Protein AF-A0A1I8IB36-F1 (afdb_monomer_lite)

Foldseek 3Di:
DDPPDDDDDDPVDPADPVRPDPPCLVVQLVVCCVPVVPDNSHDPDDDDDDFFADPVRDKAWDADPVHQQDIDIHRDDDCVVQVVCSNVVHDGPDDCPRRHPVVDDPPPPPDDD

Sequence (113 aa):
ICMHDGPDLDPDIRETREQREPYYLPELTDFVRRWFPHLVPEPAVTEKCIYTLTPDRGLIVDRHPKHRNILFVCGCSVIGQLLSEMATGQPPSEDLAFMSAGRFKHGVTSAKL

Organism: NCBI:txid282301

Radius of gyration: 19.33 Å; chains: 1; bounding box: 35×39×53 Å

Secondary structure (DSSP, 8-state):
----------TT-S--SGGGS-TTHHHHHHHHHHH-TTS-SS-S----------TTS--EEEEETTEEEEEEEES-SS-HHHHHHHHHTPPPSS--GGG-GGGS---------

Structure (mmCIF, N/CA/C/O backbone):
data_AF-A0A1I8IB36-F1
#
_entry.id   AF-A0A1I8IB36-F1
#
loop_
_atom_site.group_PDB
_atom_site.id
_atom_site.type_symbol
_atom_site.label_atom_id
_atom_site.label_alt_id
_atom_site.label_comp_id
_atom_site.label_asym_id
_atom_site.label_entity_id
_atom_site.label_seq_id
_atom_site.pdbx_PDB_ins_code
_atom_site.Cartn_x
_atom_site.Cartn_y
_atom_site.Cartn_z
_atom_site.occupancy
_atom_site.B_iso_or_equiv
_atom_site.auth_seq_id
_atom_site.auth_comp_id
_atom_site.auth_asym_id
_atom_site.auth_atom_id
_atom_site.pdbx_PDB_model_num
ATOM 1 N N . ILE A 1 1 ? -0.253 -0.289 -20.650 1.00 58.19 1 ILE A N 1
ATOM 2 C CA . ILE A 1 1 ? 0.122 -1.584 -20.049 1.00 58.19 1 ILE A CA 1
ATOM 3 C C . ILE A 1 1 ? 0.881 -1.286 -18.772 1.00 58.19 1 ILE A C 1
ATOM 5 O O . ILE A 1 1 ? 1.947 -0.697 -18.850 1.00 58.19 1 ILE A O 1
ATOM 9 N N . CYS A 1 2 ? 0.282 -1.630 -17.638 1.00 59.25 2 CYS A N 1
ATOM 10 C CA . CYS A 1 2 ? 0.938 -1.799 -16.348 1.00 59.25 2 CYS A CA 1
ATOM 11 C C . CYS A 1 2 ? 0.284 -3.049 -15.763 1.00 59.25 2 CYS A C 1
ATOM 13 O O . CYS A 1 2 ? -0.935 -3.058 -15.589 1.00 59.25 2 CYS A O 1
ATOM 15 N N . MET A 1 3 ? 1.053 -4.115 -15.554 1.00 68.06 3 MET A N 1
ATOM 16 C CA . MET A 1 3 ? 0.551 -5.267 -14.811 1.00 68.06 3 MET A CA 1
ATOM 17 C C . MET A 1 3 ? 0.345 -4.792 -13.369 1.00 68.06 3 MET A C 1
ATOM 19 O O . MET A 1 3 ? 1.292 -4.349 -12.722 1.00 68.06 3 MET A O 1
ATOM 23 N N . HIS A 1 4 ? -0.907 -4.777 -12.909 1.00 76.69 4 HIS A N 1
ATOM 24 C CA . HIS A 1 4 ? -1.277 -4.406 -11.535 1.00 76.69 4 HIS A CA 1
ATOM 25 C C . HIS A 1 4 ? -1.463 -5.650 -10.656 1.00 76.69 4 HIS A C 1
ATOM 27 O O . HIS A 1 4 ? -2.269 -5.682 -9.725 1.00 76.69 4 HIS A O 1
ATOM 33 N N . ASP A 1 5 ? -0.723 -6.692 -10.995 1.00 76.50 5 ASP A N 1
ATOM 34 C CA . ASP A 1 5 ? -0.614 -7.952 -10.296 1.00 76.50 5 ASP A CA 1
ATOM 35 C C . ASP A 1 5 ? 0.818 -8.482 -10.439 1.00 76.50 5 ASP A C 1
ATOM 37 O O . ASP A 1 5 ? 1.671 -7.923 -11.132 1.00 76.50 5 ASP A O 1
ATOM 41 N N . GLY A 1 6 ? 1.099 -9.534 -9.692 1.00 81.06 6 GLY A N 1
ATOM 42 C CA . GLY A 1 6 ? 2.377 -10.211 -9.685 1.00 81.06 6 GLY A CA 1
ATOM 43 C C . GLY A 1 6 ? 2.204 -11.589 -9.061 1.00 81.06 6 GLY A C 1
ATOM 44 O O . GLY A 1 6 ? 1.118 -11.903 -8.567 1.00 81.06 6 GLY A O 1
ATOM 45 N N . PRO A 1 7 ? 3.250 -12.422 -9.094 1.00 82.31 7 PRO A N 1
ATOM 46 C CA . PRO A 1 7 ? 3.217 -13.692 -8.391 1.00 82.31 7 PRO A CA 1
ATOM 47 C C . PRO A 1 7 ? 3.031 -13.464 -6.888 1.00 82.31 7 PRO A C 1
ATOM 49 O O . PRO A 1 7 ? 3.490 -12.453 -6.345 1.00 82.31 7 PRO A O 1
ATOM 52 N N . ASP A 1 8 ? 2.411 -14.435 -6.221 1.00 83.62 8 ASP A N 1
ATOM 53 C CA . ASP A 1 8 ? 2.391 -14.475 -4.763 1.00 83.62 8 ASP A CA 1
ATOM 54 C C . ASP A 1 8 ? 3.828 -14.472 -4.227 1.00 83.62 8 ASP A C 1
ATOM 56 O O . ASP A 1 8 ? 4.735 -15.093 -4.792 1.00 83.62 8 ASP A O 1
ATOM 60 N N . LEU A 1 9 ? 4.039 -13.743 -3.136 1.00 82.88 9 LEU A N 1
ATOM 61 C CA . LEU A 1 9 ? 5.334 -13.627 -2.481 1.00 82.88 9 LEU A CA 1
ATOM 62 C C . LEU A 1 9 ? 5.160 -13.640 -0.965 1.00 82.88 9 LEU A C 1
ATOM 64 O O . LEU A 1 9 ? 4.143 -13.183 -0.441 1.00 82.88 9 LEU A O 1
ATOM 68 N N . ASP A 1 10 ? 6.172 -14.149 -0.271 1.00 84.69 10 ASP A N 1
ATOM 69 C CA . ASP A 1 10 ? 6.281 -14.019 1.178 1.00 84.69 10 ASP A CA 1
ATOM 70 C C . ASP A 1 10 ? 6.586 -12.546 1.522 1.00 84.69 10 ASP A C 1
ATOM 72 O O . ASP A 1 10 ? 7.611 -12.029 1.069 1.00 84.69 10 ASP A O 1
ATOM 76 N N . PRO A 1 11 ? 5.726 -11.839 2.283 1.00 81.69 11 PRO A N 1
ATOM 77 C CA . PRO A 1 11 ? 5.917 -10.420 2.587 1.00 81.69 11 PRO A CA 1
ATOM 78 C C . PRO A 1 11 ? 7.199 -10.127 3.379 1.00 81.69 11 PRO A C 1
ATOM 80 O O . PRO A 1 11 ? 7.696 -8.998 3.318 1.00 81.69 11 PRO A O 1
ATOM 83 N N . ASP A 1 12 ? 7.750 -11.119 4.085 1.00 84.56 12 ASP A N 1
ATOM 84 C CA . ASP A 1 12 ? 9.002 -10.989 4.833 1.00 84.56 12 ASP A CA 1
ATOM 85 C C . ASP A 1 12 ? 10.239 -11.198 3.938 1.00 84.56 12 ASP A C 1
ATOM 87 O O . ASP A 1 12 ? 11.365 -10.863 4.322 1.00 84.56 12 ASP A O 1
ATOM 91 N N . ILE A 1 13 ? 10.045 -11.678 2.704 1.00 80.12 13 ILE A N 1
ATOM 92 C CA . ILE A 1 13 ? 11.100 -11.897 1.713 1.00 80.12 13 ILE A CA 1
ATOM 93 C C . ILE A 1 13 ? 10.899 -10.941 0.538 1.00 80.12 13 ILE A C 1
ATOM 95 O O . ILE A 1 13 ? 10.089 -11.158 -0.359 1.00 80.12 13 ILE A O 1
ATOM 99 N N . ARG A 1 14 ? 11.713 -9.882 0.493 1.00 65.62 14 ARG A N 1
ATOM 100 C CA . ARG A 1 14 ? 11.616 -8.877 -0.578 1.00 65.62 14 ARG A CA 1
ATOM 101 C C . ARG A 1 14 ? 11.982 -9.404 -1.965 1.00 65.62 14 ARG A C 1
ATOM 103 O O . ARG A 1 14 ? 11.347 -9.008 -2.934 1.00 65.62 14 ARG A O 1
ATOM 110 N N . GLU A 1 15 ? 13.007 -10.250 -2.073 1.00 68.31 15 GLU A N 1
ATOM 111 C CA . GLU A 1 15 ? 13.455 -10.800 -3.357 1.00 68.31 15 GLU A CA 1
ATOM 112 C C . GLU A 1 15 ? 14.052 -12.202 -3.197 1.00 68.31 15 GLU A C 1
ATOM 114 O O . GLU A 1 15 ? 15.055 -12.404 -2.510 1.00 68.31 15 GLU A O 1
ATOM 119 N N . THR A 1 16 ? 13.485 -13.169 -3.908 1.00 66.75 16 THR A N 1
ATOM 120 C CA . THR A 1 16 ? 14.096 -14.478 -4.160 1.00 66.75 16 THR A CA 1
ATOM 121 C C . THR A 1 16 ? 14.957 -14.429 -5.428 1.00 66.75 16 THR A C 1
ATOM 123 O O . THR A 1 16 ? 14.875 -13.500 -6.233 1.00 66.75 16 THR A O 1
ATOM 126 N N . ARG A 1 17 ? 15.812 -15.440 -5.639 1.00 60.53 17 ARG A N 1
ATOM 127 C CA . ARG A 1 17 ? 16.636 -15.552 -6.857 1.00 60.53 17 ARG A CA 1
ATOM 128 C C . ARG A 1 17 ? 15.782 -15.693 -8.123 1.00 60.53 17 ARG A C 1
ATOM 130 O O . ARG A 1 17 ? 16.128 -15.099 -9.136 1.00 60.53 17 ARG A O 1
ATOM 137 N N . GLU A 1 18 ? 14.678 -16.427 -8.044 1.00 59.41 18 GLU A N 1
ATOM 138 C CA . GLU A 1 18 ? 13.667 -16.571 -9.108 1.00 59.41 18 GLU A CA 1
ATOM 139 C C . GLU A 1 18 ? 12.930 -15.246 -9.351 1.00 59.41 18 GLU A C 1
ATOM 141 O O . GLU A 1 18 ? 12.671 -14.871 -10.488 1.00 59.41 18 GLU A O 1
ATOM 146 N N . GLN A 1 19 ? 12.745 -14.476 -8.273 1.00 62.38 19 GLN A N 1
ATOM 147 C CA . GLN A 1 19 ? 12.410 -13.053 -8.222 1.00 62.38 19 GLN A CA 1
ATOM 148 C C . GLN A 1 19 ? 13.211 -12.169 -9.193 1.00 62.38 19 GLN A C 1
ATOM 150 O O . GLN A 1 19 ? 12.714 -11.133 -9.628 1.00 62.38 19 GLN A O 1
ATOM 155 N N . ARG A 1 20 ? 14.483 -12.494 -9.478 1.00 63.38 20 ARG A N 1
ATOM 156 C CA . ARG A 1 20 ? 15.446 -11.553 -10.087 1.00 63.38 20 ARG A CA 1
ATOM 157 C C . ARG A 1 20 ? 15.211 -11.300 -11.568 1.00 63.38 20 ARG A C 1
ATOM 159 O O . ARG A 1 20 ? 15.306 -10.138 -11.965 1.00 63.38 20 ARG A O 1
ATOM 166 N N . GLU A 1 21 ? 14.874 -12.325 -12.342 1.00 68.88 21 GLU A N 1
ATOM 167 C CA . GLU A 1 21 ? 14.629 -12.176 -13.778 1.00 68.88 21 GLU A CA 1
ATOM 168 C C . GLU A 1 21 ? 13.181 -11.739 -14.034 1.00 68.88 21 GLU A C 1
ATOM 170 O O . GLU A 1 21 ? 12.249 -12.457 -13.665 1.00 68.88 21 GLU A O 1
ATOM 175 N N . PRO A 1 22 ? 12.937 -10.563 -14.637 1.00 74.00 22 PRO A N 1
ATOM 176 C CA . PRO A 1 22 ? 11.579 -10.070 -14.765 1.00 74.00 22 PRO A CA 1
ATOM 177 C C . PRO A 1 22 ? 10.929 -10.678 -16.010 1.00 74.00 22 PRO A C 1
ATOM 179 O O . PRO A 1 22 ? 11.125 -10.212 -17.132 1.00 74.00 22 PRO A O 1
ATOM 182 N N . TYR A 1 23 ? 10.128 -11.722 -15.783 1.00 80.56 23 TYR A N 1
ATOM 183 C CA . TYR A 1 23 ? 9.377 -12.466 -16.804 1.00 80.56 23 TYR A CA 1
ATOM 184 C C . TYR A 1 23 ? 8.536 -11.574 -17.738 1.00 80.56 23 TYR A C 1
ATOM 186 O O . TYR A 1 23 ? 8.276 -11.948 -18.876 1.00 80.56 23 TYR A O 1
ATOM 194 N N . TYR A 1 24 ? 8.140 -10.387 -17.273 1.00 83.62 24 TYR A N 1
ATOM 195 C CA . TYR A 1 24 ? 7.313 -9.420 -17.995 1.00 83.62 24 TYR A CA 1
ATOM 196 C C . TYR A 1 24 ? 8.094 -8.503 -18.954 1.00 83.62 24 TYR A C 1
ATOM 198 O O . TYR A 1 24 ? 7.479 -7.767 -19.729 1.00 83.62 24 TYR A O 1
ATOM 206 N N . LEU A 1 25 ? 9.436 -8.492 -18.919 1.00 88.38 25 LEU A N 1
ATOM 207 C CA . LEU A 1 25 ? 10.222 -7.581 -19.762 1.00 88.38 25 LEU A CA 1
ATOM 208 C C . LEU A 1 25 ? 9.996 -7.766 -21.267 1.00 88.38 25 LEU A C 1
ATOM 210 O O . LEU A 1 25 ? 9.805 -6.750 -21.935 1.00 88.38 25 LEU A O 1
ATOM 214 N N . PRO A 1 26 ? 9.989 -8.994 -21.827 1.00 90.19 26 PRO A N 1
ATOM 215 C CA . PRO A 1 26 ? 9.813 -9.167 -23.268 1.00 90.19 26 PRO A CA 1
ATOM 216 C C . PRO A 1 26 ? 8.491 -8.579 -23.777 1.00 90.19 26 PRO A C 1
ATOM 218 O O . PRO A 1 26 ? 8.462 -7.921 -24.816 1.00 90.19 26 PRO A O 1
ATOM 221 N N . GLU A 1 27 ? 7.410 -8.764 -23.017 1.00 89.69 27 GLU A N 1
ATOM 222 C CA . GLU A 1 27 ? 6.078 -8.247 -23.346 1.00 89.69 27 GLU A CA 1
ATOM 223 C C . GLU A 1 27 ? 6.027 -6.717 -23.267 1.00 89.69 27 GLU A C 1
ATOM 225 O O . GLU A 1 27 ? 5.480 -6.062 -24.159 1.00 89.69 27 GLU A O 1
ATOM 230 N N . LEU A 1 28 ? 6.640 -6.128 -22.233 1.00 90.12 28 LEU A N 1
ATOM 231 C CA . LEU A 1 28 ? 6.712 -4.676 -22.081 1.00 90.12 28 LEU A CA 1
ATOM 232 C C . LEU A 1 28 ? 7.547 -4.034 -23.199 1.00 90.12 28 LEU A C 1
ATOM 234 O O . LEU A 1 28 ? 7.131 -3.028 -23.774 1.00 90.12 28 LEU A O 1
ATOM 238 N N . THR A 1 29 ? 8.688 -4.631 -23.546 1.00 92.56 29 THR A N 1
ATOM 239 C CA . THR A 1 29 ? 9.553 -4.167 -24.638 1.00 92.56 29 THR A CA 1
ATOM 240 C C . THR A 1 29 ? 8.837 -4.228 -25.988 1.00 92.56 29 THR A C 1
ATOM 242 O O . THR A 1 29 ? 8.906 -3.264 -26.753 1.00 92.56 29 THR A O 1
ATOM 245 N N . ASP A 1 30 ? 8.094 -5.301 -26.286 1.00 93.38 30 ASP A N 1
ATOM 246 C CA . ASP A 1 30 ? 7.311 -5.382 -27.528 1.00 93.38 30 ASP A CA 1
ATOM 247 C C . ASP A 1 30 ? 6.187 -4.333 -27.574 1.00 93.38 30 ASP A C 1
ATOM 249 O O . ASP A 1 30 ? 5.980 -3.676 -28.599 1.00 93.38 30 ASP A O 1
ATOM 253 N N . PHE A 1 31 ? 5.508 -4.100 -26.446 1.00 92.94 31 PHE A N 1
ATOM 254 C CA . PHE A 1 31 ? 4.493 -3.054 -26.340 1.00 92.94 31 PHE A CA 1
ATOM 255 C C . PHE A 1 31 ? 5.076 -1.659 -26.602 1.00 92.94 31 PHE A C 1
ATOM 257 O O . PHE A 1 31 ? 4.515 -0.904 -27.400 1.00 92.94 31 PHE A O 1
ATOM 264 N N . VAL A 1 32 ? 6.212 -1.320 -25.978 1.00 94.69 32 VAL A N 1
ATOM 265 C CA . VAL A 1 32 ? 6.874 -0.024 -26.190 1.00 94.69 32 VAL A CA 1
ATOM 266 C C . VAL A 1 32 ? 7.293 0.132 -27.648 1.00 94.69 32 VAL A C 1
ATOM 268 O O . VAL A 1 32 ? 6.970 1.145 -28.265 1.00 94.69 32 VAL A O 1
ATOM 271 N N . ARG A 1 33 ? 7.914 -0.896 -28.237 1.00 95.50 33 ARG A N 1
ATOM 272 C CA . ARG A 1 33 ? 8.324 -0.893 -29.649 1.00 95.50 33 ARG A CA 1
ATOM 273 C C . ARG A 1 33 ? 7.151 -0.641 -30.599 1.00 95.50 33 ARG A C 1
ATOM 275 O O . ARG A 1 33 ? 7.308 0.079 -31.582 1.00 95.50 33 ARG A O 1
ATOM 282 N N . ARG A 1 34 ? 5.986 -1.234 -30.322 1.00 96.12 34 ARG A N 1
ATOM 283 C CA . ARG A 1 34 ? 4.802 -1.155 -31.190 1.00 96.12 34 ARG A CA 1
ATOM 284 C C . ARG A 1 34 ? 4.059 0.174 -31.082 1.00 96.12 34 ARG A C 1
ATOM 286 O O . ARG A 1 34 ? 3.598 0.687 -32.097 1.00 96.12 34 ARG A O 1
ATOM 293 N N . TRP A 1 35 ? 3.916 0.704 -29.869 1.00 96.19 35 TRP A N 1
ATOM 294 C CA . TRP A 1 35 ? 3.043 1.853 -29.598 1.00 96.19 35 TRP A CA 1
ATOM 295 C C . TRP A 1 35 ? 3.796 3.168 -29.373 1.00 96.19 35 TRP A C 1
ATOM 297 O O . TRP A 1 35 ? 3.201 4.235 -29.508 1.00 96.19 35 TRP A O 1
ATOM 307 N N . PHE A 1 36 ? 5.099 3.110 -29.091 1.00 95.94 36 PHE A N 1
ATOM 308 C CA . PHE A 1 36 ? 5.965 4.271 -28.876 1.00 95.94 36 PHE A CA 1
ATOM 309 C C . PHE A 1 36 ? 7.244 4.160 -29.729 1.00 95.94 36 PHE A C 1
ATOM 311 O O . PHE A 1 36 ? 8.344 4.055 -29.187 1.00 95.94 36 PHE A O 1
ATOM 318 N N . PRO A 1 37 ? 7.139 4.217 -31.072 1.00 94.00 37 PRO A N 1
ATOM 319 C CA . PRO A 1 37 ? 8.242 3.908 -31.995 1.00 94.00 37 PRO A CA 1
ATOM 320 C C . PRO A 1 37 ? 9.445 4.864 -31.909 1.00 94.00 37 PRO A C 1
ATOM 322 O O . PRO A 1 37 ? 10.486 4.602 -32.504 1.00 94.00 37 PRO A O 1
ATOM 325 N N . HIS A 1 38 ? 9.304 5.983 -31.197 1.00 96.94 38 HIS A N 1
ATOM 326 C CA . HIS A 1 38 ? 10.366 6.966 -30.980 1.00 96.94 38 HIS A CA 1
ATOM 327 C C . HIS A 1 38 ? 11.079 6.812 -29.626 1.00 96.94 38 HIS A C 1
ATOM 329 O O . HIS A 1 38 ? 11.977 7.595 -29.327 1.00 96.94 38 HIS A O 1
ATOM 335 N N . LEU A 1 39 ? 10.686 5.836 -28.802 1.00 95.81 39 LEU A N 1
ATOM 336 C CA . LEU A 1 39 ? 11.373 5.491 -27.558 1.00 95.81 39 LEU A CA 1
ATOM 337 C C . LEU A 1 39 ? 12.312 4.301 -27.771 1.00 95.81 39 LEU A C 1
ATOM 339 O O . LEU A 1 39 ? 12.081 3.463 -28.640 1.00 95.81 39 LEU A O 1
ATOM 343 N N . VAL A 1 40 ? 13.350 4.210 -26.936 1.00 96.25 40 VAL A N 1
ATOM 344 C CA . VAL A 1 40 ? 14.155 2.989 -26.803 1.00 96.25 40 VAL A CA 1
ATOM 345 C C . VAL A 1 40 ? 13.298 1.937 -26.079 1.00 96.25 40 VAL A C 1
ATOM 347 O O . VAL A 1 40 ? 12.852 2.214 -24.964 1.00 96.25 40 VAL A O 1
ATOM 350 N N . PRO A 1 41 ? 13.012 0.771 -26.690 1.00 93.56 41 PRO A N 1
ATOM 351 C CA . PRO A 1 41 ? 12.124 -0.237 -26.100 1.00 93.56 41 PRO A CA 1
ATOM 352 C C . PRO A 1 41 ? 12.677 -0.941 -24.855 1.00 93.56 41 PRO A C 1
ATOM 354 O O . PRO A 1 41 ? 11.918 -1.488 -24.051 1.00 93.56 41 PRO A O 1
ATOM 357 N N . GLU A 1 42 ? 13.997 -0.986 -24.716 1.00 92.12 42 GLU A N 1
ATOM 358 C CA . GLU A 1 42 ? 14.682 -1.642 -23.613 1.00 92.12 42 GLU A CA 1
ATOM 359 C C . GLU A 1 42 ? 14.731 -0.724 -22.373 1.00 92.12 42 GLU A C 1
ATOM 361 O O . GLU A 1 42 ? 15.108 0.447 -22.483 1.00 92.12 42 GLU A O 1
ATOM 3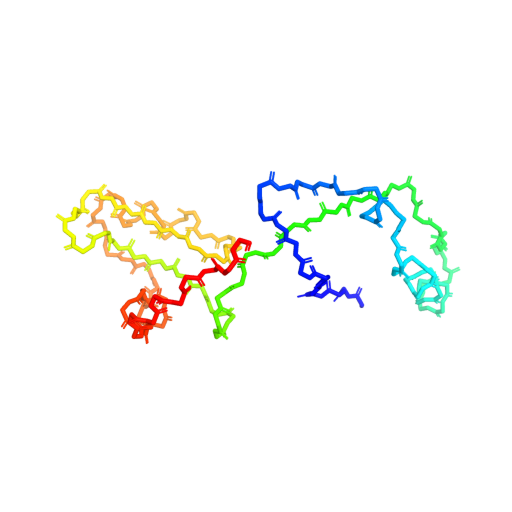66 N N . PRO A 1 43 ? 14.371 -1.219 -21.173 1.00 89.81 43 PRO A N 1
ATOM 367 C CA . PRO A 1 43 ? 14.395 -0.405 -19.963 1.00 89.81 43 PRO A CA 1
ATOM 368 C C . PRO A 1 43 ? 15.831 -0.087 -19.527 1.00 89.81 43 PRO A C 1
ATOM 370 O O . PRO A 1 43 ? 16.689 -0.966 -19.482 1.00 89.81 43 PRO A O 1
ATOM 373 N N . ALA A 1 44 ? 16.076 1.164 -19.126 1.00 91.00 44 ALA A N 1
ATOM 374 C CA . ALA A 1 44 ? 17.364 1.576 -18.559 1.00 91.00 44 ALA A CA 1
ATOM 375 C C . ALA A 1 44 ? 17.562 1.085 -17.111 1.00 91.00 44 ALA A C 1
ATOM 377 O O . ALA A 1 44 ? 18.682 0.787 -16.703 1.00 91.00 44 ALA A O 1
ATOM 378 N N . VAL A 1 45 ? 16.474 1.012 -16.336 1.00 87.00 45 VAL A N 1
ATOM 379 C CA . VAL A 1 45 ? 16.435 0.530 -14.948 1.00 87.00 45 VAL A CA 1
ATOM 380 C C . VAL A 1 45 ? 15.138 -0.248 -14.749 1.00 87.00 45 VAL A C 1
ATOM 382 O O . VAL A 1 45 ? 14.095 0.131 -15.282 1.00 87.00 45 VAL A O 1
ATOM 385 N N . THR A 1 46 ? 15.196 -1.328 -13.974 1.00 84.81 46 THR A N 1
ATOM 386 C CA . THR A 1 46 ? 14.022 -2.116 -13.587 1.00 84.81 46 THR A CA 1
ATOM 387 C C . THR A 1 46 ? 13.910 -2.162 -12.074 1.00 84.81 46 THR A C 1
ATOM 389 O O . THR A 1 46 ? 14.836 -2.623 -11.407 1.00 84.81 46 THR A O 1
ATOM 392 N N . GLU A 1 47 ? 12.765 -1.749 -11.546 1.00 82.62 47 GLU A N 1
ATOM 393 C CA . GLU A 1 47 ? 12.437 -1.854 -10.125 1.00 82.62 47 GLU A CA 1
ATOM 394 C C . GLU A 1 47 ? 11.197 -2.725 -9.938 1.00 82.62 47 GLU A C 1
ATOM 396 O O . GLU A 1 47 ? 10.326 -2.794 -10.810 1.00 82.62 47 GLU A O 1
ATOM 401 N N . LYS A 1 48 ? 11.132 -3.408 -8.795 1.00 79.56 48 LYS A N 1
ATOM 402 C CA . LYS A 1 48 ? 9.999 -4.246 -8.400 1.00 79.56 48 LYS A CA 1
ATOM 403 C C . LYS A 1 48 ? 9.306 -3.617 -7.206 1.00 79.56 48 LYS A C 1
ATOM 405 O O . LYS A 1 48 ? 9.942 -2.997 -6.357 1.00 79.56 48 LYS A O 1
ATOM 410 N N . CYS A 1 49 ? 7.997 -3.801 -7.147 1.00 80.75 49 CYS A N 1
ATOM 411 C CA . CYS A 1 49 ? 7.164 -3.338 -6.050 1.00 80.75 49 CYS A CA 1
ATOM 412 C C . CYS A 1 49 ? 6.378 -4.516 -5.464 1.00 80.75 49 CYS A C 1
ATOM 414 O O . CYS A 1 49 ? 6.278 -5.574 -6.084 1.00 80.75 49 CYS A O 1
ATOM 416 N N . ILE A 1 50 ? 5.823 -4.321 -4.271 1.00 84.00 50 ILE A N 1
ATOM 417 C CA . ILE A 1 50 ? 4.955 -5.284 -3.596 1.00 84.00 50 ILE A CA 1
ATOM 418 C C . ILE A 1 50 ? 3.562 -4.673 -3.510 1.00 84.00 50 ILE A C 1
ATOM 420 O O . ILE A 1 50 ? 3.406 -3.531 -3.075 1.00 84.00 50 ILE A O 1
ATOM 424 N N . TYR A 1 51 ? 2.551 -5.457 -3.876 1.00 85.75 51 TYR A N 1
ATOM 425 C CA . TYR A 1 51 ? 1.155 -5.100 -3.665 1.00 85.75 51 TYR A CA 1
ATOM 426 C C . TYR A 1 51 ? 0.589 -5.858 -2.468 1.00 85.75 51 TYR A C 1
ATOM 428 O O . TYR A 1 51 ? 0.502 -7.082 -2.473 1.00 85.75 51 TYR A O 1
ATOM 436 N N . THR A 1 52 ? 0.156 -5.122 -1.446 1.00 86.88 52 THR A N 1
ATOM 437 C CA . THR A 1 52 ? -0.641 -5.681 -0.351 1.00 86.88 52 THR A CA 1
ATOM 438 C C . THR A 1 52 ? -2.116 -5.531 -0.696 1.00 86.88 52 THR A C 1
ATOM 440 O O . THR A 1 52 ? -2.679 -4.447 -0.560 1.00 86.88 52 THR A O 1
ATOM 443 N N . LEU A 1 53 ? -2.737 -6.610 -1.169 1.00 87.62 53 LEU A N 1
ATOM 444 C CA . LEU A 1 53 ? -4.131 -6.612 -1.606 1.00 87.62 53 LEU A CA 1
ATOM 445 C C . LEU A 1 53 ? -5.041 -7.225 -0.540 1.00 87.62 53 LEU A C 1
ATOM 447 O O . LEU A 1 53 ? -4.743 -8.267 0.038 1.00 87.62 53 LEU A O 1
ATOM 451 N N . THR A 1 54 ? -6.181 -6.588 -0.304 1.00 88.88 54 THR A N 1
ATOM 452 C CA . THR A 1 54 ? -7.293 -7.183 0.444 1.00 88.88 54 THR A CA 1
ATOM 453 C C . THR A 1 54 ? -8.065 -8.173 -0.440 1.00 88.88 54 THR A C 1
ATOM 455 O O . THR A 1 54 ? -7.961 -8.101 -1.668 1.00 88.88 54 THR A O 1
ATOM 458 N N . PRO A 1 55 ? -8.892 -9.070 0.135 1.00 88.31 55 PRO A N 1
ATOM 459 C CA . PRO A 1 55 ? -9.676 -10.027 -0.654 1.00 88.31 55 PRO A CA 1
ATOM 460 C C . PRO A 1 55 ? -10.600 -9.380 -1.695 1.00 88.31 55 PRO A C 1
ATOM 462 O O . PRO A 1 55 ? -10.824 -9.953 -2.758 1.00 88.31 55 PRO A O 1
ATOM 465 N N . ASP A 1 56 ? -11.122 -8.184 -1.401 1.00 90.06 56 ASP A N 1
ATOM 466 C CA . ASP A 1 56 ? -11.959 -7.398 -2.316 1.00 90.06 56 ASP A CA 1
ATOM 467 C C . ASP A 1 56 ? -11.175 -6.333 -3.104 1.00 90.06 56 ASP A C 1
ATOM 469 O O . ASP A 1 56 ? -11.772 -5.564 -3.855 1.00 90.06 56 ASP A O 1
ATOM 473 N N . ARG A 1 57 ? -9.842 -6.289 -2.949 1.00 87.50 57 ARG A N 1
ATOM 474 C CA . ARG A 1 57 ? -8.921 -5.286 -3.517 1.00 87.50 57 ARG A CA 1
ATOM 475 C C . ARG A 1 57 ? -9.210 -3.837 -3.092 1.00 87.50 57 ARG A C 1
ATOM 477 O O . ARG A 1 57 ? -8.599 -2.916 -3.629 1.00 87.50 57 ARG A O 1
ATOM 484 N N . GLY A 1 58 ? -10.105 -3.617 -2.130 1.00 88.38 58 GLY A N 1
ATOM 485 C CA . GLY A 1 58 ? -10.421 -2.309 -1.570 1.00 88.38 58 GLY A CA 1
ATOM 486 C C . GLY A 1 58 ? -9.469 -1.890 -0.447 1.00 88.38 58 GLY A C 1
ATOM 487 O O . GLY A 1 58 ? -8.921 -2.721 0.280 1.00 88.38 58 GLY A O 1
ATOM 488 N N . LEU A 1 59 ? -9.323 -0.581 -0.250 1.00 89.06 59 LEU A N 1
ATOM 489 C CA . LEU A 1 59 ? -8.520 -0.007 0.834 1.00 89.06 59 LEU A CA 1
ATOM 490 C C . LEU A 1 59 ? -9.076 -0.368 2.213 1.00 89.06 59 LEU A C 1
ATOM 492 O O . LEU A 1 59 ? -10.271 -0.626 2.373 1.00 89.06 59 LEU A O 1
ATOM 496 N N . ILE A 1 60 ? -8.216 -0.353 3.228 1.00 90.94 60 ILE A N 1
ATOM 497 C CA . ILE A 1 60 ? -8.658 -0.352 4.624 1.00 90.94 60 ILE A CA 1
ATOM 498 C C . ILE A 1 60 ? -8.166 0.923 5.282 1.00 90.94 60 ILE A C 1
ATOM 500 O O . ILE A 1 60 ? -6.970 1.181 5.239 1.00 90.94 60 ILE A O 1
ATOM 504 N N . VAL A 1 61 ? -9.064 1.680 5.906 1.00 91.62 61 VAL A N 1
ATOM 505 C CA . VAL A 1 61 ? -8.745 2.828 6.761 1.00 91.62 61 VAL A CA 1
ATOM 506 C C . VAL A 1 61 ? -9.670 2.753 7.965 1.00 91.62 61 VAL A C 1
ATOM 508 O O . VAL A 1 61 ? -10.883 2.886 7.824 1.00 91.62 61 VAL A O 1
ATOM 511 N N . ASP A 1 62 ? -9.121 2.493 9.149 1.00 90.88 62 ASP A N 1
ATOM 512 C CA . ASP A 1 62 ? -9.945 2.341 10.349 1.00 90.88 62 ASP A CA 1
ATOM 513 C C . ASP A 1 62 ? -9.159 2.633 11.635 1.00 90.88 62 ASP A C 1
ATOM 515 O O . ASP A 1 62 ? -7.936 2.823 11.639 1.00 90.88 62 ASP A O 1
ATOM 519 N N . ARG A 1 63 ? -9.878 2.667 12.758 1.00 91.25 63 ARG A N 1
ATOM 520 C CA . ARG A 1 63 ? -9.297 2.676 14.102 1.00 91.25 63 ARG A CA 1
ATOM 521 C C . ARG A 1 63 ? -9.261 1.277 14.678 1.00 91.25 63 ARG A C 1
ATOM 523 O O . ARG A 1 63 ? -10.155 0.465 14.455 1.00 91.25 63 ARG A O 1
ATOM 530 N N . HIS A 1 64 ? -8.264 1.013 15.515 1.00 91.88 64 HIS A N 1
ATOM 531 C CA . HIS A 1 64 ? -8.237 -0.238 16.256 1.00 91.88 64 HIS A CA 1
ATOM 532 C C . HIS A 1 64 ? -9.479 -0.339 17.168 1.00 91.88 64 HIS A C 1
ATOM 534 O O . HIS A 1 64 ? -9.720 0.571 17.971 1.00 91.88 64 HIS A O 1
ATOM 540 N N . PRO A 1 65 ? -10.243 -1.448 17.130 1.00 89.31 65 PRO A N 1
ATOM 541 C CA . PRO A 1 65 ? -11.542 -1.546 17.804 1.00 89.31 65 PRO A CA 1
ATOM 542 C C . PRO A 1 65 ? -11.456 -1.385 19.328 1.00 89.31 65 PRO A C 1
ATOM 544 O O . PRO A 1 65 ? -12.401 -0.920 19.957 1.00 89.31 65 PRO A O 1
ATOM 547 N N . LYS A 1 66 ? -10.310 -1.732 19.932 1.00 93.50 66 LYS A N 1
ATOM 548 C CA . LYS A 1 66 ? -10.058 -1.579 21.380 1.00 93.50 66 LYS A CA 1
ATOM 549 C C . LYS A 1 66 ? -9.228 -0.342 21.748 1.00 93.50 66 LYS A C 1
ATOM 551 O O . LYS A 1 66 ? -9.170 0.017 22.918 1.00 93.50 66 LYS A O 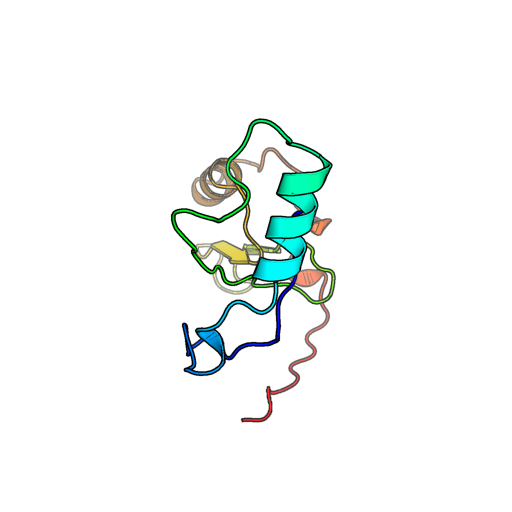1
ATOM 556 N N . HIS A 1 67 ? -8.569 0.298 20.779 1.00 93.94 67 HIS A N 1
ATOM 557 C CA . HIS A 1 67 ? -7.595 1.368 21.029 1.00 93.94 67 HIS A CA 1
ATOM 558 C C . HIS A 1 67 ? -7.863 2.538 20.084 1.00 93.94 67 HIS A C 1
ATOM 560 O O . HIS A 1 67 ? -7.339 2.605 18.976 1.00 93.94 67 HIS A O 1
ATOM 566 N N . ARG A 1 68 ? -8.700 3.482 20.525 1.00 89.25 68 ARG A N 1
ATOM 567 C CA . ARG A 1 68 ? -9.165 4.604 19.690 1.00 89.25 68 ARG A CA 1
ATOM 568 C C . ARG A 1 68 ? -8.041 5.533 19.224 1.00 89.25 68 ARG A C 1
ATOM 570 O O . ARG A 1 68 ? -8.219 6.224 18.226 1.00 89.25 68 ARG A O 1
ATOM 577 N N . ASN A 1 69 ? -6.904 5.539 19.914 1.00 92.56 69 ASN A N 1
ATOM 578 C CA . ASN A 1 69 ? -5.704 6.302 19.569 1.00 92.56 69 ASN A CA 1
ATOM 579 C C . ASN A 1 69 ? -4.820 5.627 18.502 1.00 92.56 69 ASN A C 1
ATOM 581 O O . ASN A 1 69 ? -3.794 6.191 18.142 1.00 92.56 69 ASN A O 1
ATOM 585 N N . ILE A 1 70 ? -5.190 4.440 18.011 1.00 94.06 70 ILE A N 1
ATOM 586 C CA . ILE A 1 70 ? -4.465 3.732 16.952 1.00 94.06 70 ILE A CA 1
ATOM 587 C C . ILE A 1 70 ? -5.299 3.782 15.673 1.00 94.06 70 ILE A C 1
ATOM 589 O O . ILE A 1 70 ? -6.436 3.306 15.644 1.00 94.06 70 ILE A O 1
ATOM 593 N N . LEU A 1 71 ? -4.710 4.353 14.625 1.0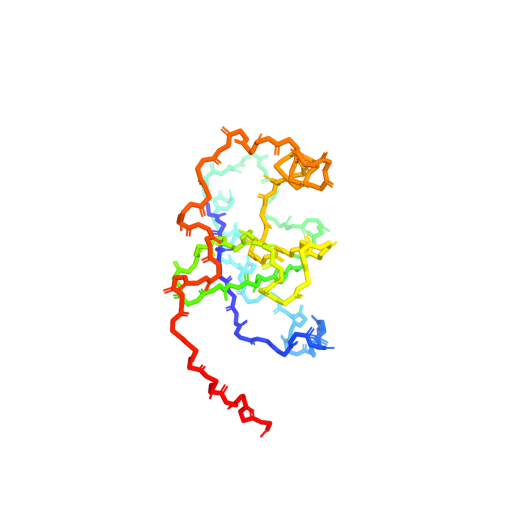0 92.19 71 LEU A N 1
ATOM 594 C CA . LEU A 1 71 ? -5.219 4.364 13.255 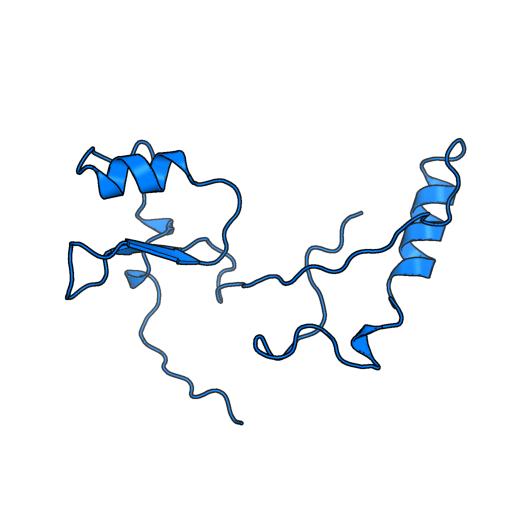1.00 92.19 71 LEU A CA 1
ATOM 595 C C . LEU A 1 71 ? -4.352 3.439 12.413 1.00 92.19 71 LEU A C 1
ATOM 597 O O . LEU A 1 71 ? -3.136 3.400 12.600 1.00 92.19 71 LEU A O 1
ATOM 601 N N . PHE A 1 72 ? -4.964 2.712 11.490 1.00 90.62 72 PHE A N 1
ATOM 602 C CA . PHE A 1 72 ? -4.231 1.855 10.573 1.00 90.62 72 PHE A CA 1
ATOM 603 C C . PHE A 1 72 ? -4.794 1.952 9.164 1.00 90.62 72 PHE A C 1
ATOM 605 O O . PHE A 1 72 ? -5.957 2.304 8.951 1.00 90.62 72 PHE A O 1
ATOM 612 N N . VAL A 1 73 ? -3.934 1.614 8.208 1.00 90.75 73 VAL A N 1
ATOM 613 C CA . VAL A 1 73 ? -4.269 1.564 6.794 1.00 90.75 73 VAL A CA 1
ATOM 614 C C . VAL A 1 73 ? -3.639 0.348 6.122 1.00 90.75 73 VAL A C 1
ATOM 616 O O . VAL A 1 73 ? -2.504 -0.012 6.426 1.00 90.75 73 VAL A O 1
ATOM 619 N N . CYS A 1 74 ? -4.370 -0.269 5.193 1.00 88.50 74 CYS A N 1
ATOM 620 C CA . CYS A 1 74 ? -3.883 -1.303 4.285 1.00 88.50 74 CYS A CA 1
ATOM 621 C C . CYS A 1 74 ? -4.287 -1.011 2.822 1.00 88.50 74 CYS A C 1
ATOM 623 O O . CYS A 1 74 ? -5.301 -0.354 2.578 1.00 88.50 74 CYS A O 1
ATOM 625 N N . GLY A 1 75 ? -3.504 -1.514 1.856 1.00 75.38 75 GLY A N 1
ATOM 626 C CA . GLY A 1 75 ? -3.782 -1.401 0.412 1.00 75.38 75 GLY A CA 1
ATOM 627 C C . GLY A 1 75 ? -3.406 -0.064 -0.239 1.00 75.38 75 GLY A C 1
ATOM 628 O O . GLY A 1 75 ? -3.908 0.264 -1.303 1.00 75.38 75 GLY A O 1
ATOM 629 N N . CYS A 1 76 ? -2.560 0.732 0.413 1.00 65.06 76 CYS A N 1
ATOM 630 C CA . CYS A 1 76 ? -2.480 2.179 0.222 1.00 65.06 76 CYS A CA 1
ATOM 631 C C . CYS A 1 76 ? -1.951 2.675 -1.142 1.00 65.06 76 CYS A C 1
ATOM 633 O O . CYS A 1 76 ? -0.825 2.375 -1.537 1.00 65.06 76 CYS A O 1
ATOM 635 N N . SER A 1 77 ? -2.701 3.614 -1.728 1.00 63.38 77 SER A N 1
ATOM 636 C CA . SER A 1 77 ? -2.203 4.717 -2.560 1.00 63.38 77 SER A CA 1
ATOM 637 C C . SER A 1 77 ? -2.820 6.036 -2.061 1.00 63.38 77 SER A C 1
ATOM 639 O O . SER A 1 77 ? -4.032 6.091 -1.896 1.00 63.38 77 SER A O 1
ATOM 641 N N . VAL A 1 78 ? -2.002 7.072 -1.814 1.00 61.84 78 VAL A N 1
ATOM 642 C CA . VAL A 1 78 ? -2.363 8.484 -1.502 1.00 61.84 78 VAL A CA 1
ATOM 643 C C . VAL A 1 78 ? -3.584 8.699 -0.574 1.00 61.84 78 VAL A C 1
ATOM 645 O O . VAL A 1 78 ? -4.693 8.942 -1.028 1.00 61.84 78 VAL A O 1
ATOM 648 N N . ILE A 1 79 ? -3.3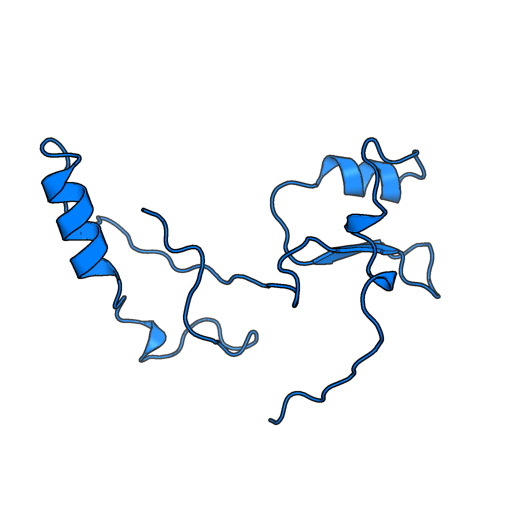59 8.715 0.746 1.00 81.69 79 ILE A N 1
ATOM 649 C CA . ILE A 1 79 ? -4.402 8.911 1.792 1.00 81.69 79 ILE A CA 1
ATOM 650 C C . ILE A 1 79 ? -3.946 9.806 2.965 1.00 81.69 79 ILE A C 1
ATOM 652 O O . ILE A 1 79 ? -4.534 9.795 4.047 1.00 81.69 79 ILE A O 1
ATOM 656 N N . GLY A 1 80 ? -2.834 10.527 2.801 1.00 86.31 80 GLY A N 1
ATOM 657 C CA . GLY A 1 80 ? -2.165 11.210 3.915 1.00 86.31 80 GLY A CA 1
ATOM 658 C C . GLY A 1 80 ? -3.045 12.244 4.623 1.00 86.31 80 GLY A C 1
ATOM 659 O O . GLY A 1 80 ? -3.033 12.320 5.850 1.00 86.31 80 GLY A O 1
ATOM 660 N N . GLN A 1 81 ? -3.847 12.992 3.860 1.00 89.69 81 GLN A N 1
ATOM 661 C CA . GLN A 1 81 ? -4.775 13.980 4.410 1.00 89.69 81 GLN A CA 1
ATOM 662 C C . GLN A 1 81 ? -5.840 13.323 5.295 1.00 89.69 81 GLN A C 1
ATOM 664 O O . GLN A 1 81 ? -5.989 13.703 6.453 1.00 89.69 81 GLN A O 1
ATOM 669 N N . LEU A 1 82 ? -6.506 12.286 4.785 1.00 89.31 82 LEU A N 1
ATOM 670 C CA . LEU A 1 82 ? -7.543 11.548 5.503 1.00 89.31 82 LEU A CA 1
ATOM 671 C C . LEU A 1 82 ? -7.035 11.000 6.846 1.00 89.31 82 LEU A C 1
ATOM 673 O O . LEU A 1 82 ? -7.682 11.153 7.881 1.00 89.31 82 LEU A O 1
ATOM 677 N N . LEU A 1 83 ? -5.834 10.411 6.853 1.00 90.06 83 LEU A N 1
ATOM 678 C CA . LEU A 1 83 ? -5.208 9.927 8.086 1.00 90.06 83 LEU A CA 1
ATOM 679 C C . LEU A 1 83 ? -4.903 11.062 9.073 1.00 90.06 83 LEU A C 1
ATOM 681 O O . LEU A 1 83 ? -5.040 10.863 10.279 1.00 90.06 83 LEU A O 1
ATOM 685 N N . SER A 1 84 ? -4.506 12.239 8.582 1.00 91.50 84 SER A N 1
ATOM 686 C CA . SER A 1 84 ? -4.232 13.417 9.412 1.00 91.50 84 SER A CA 1
ATOM 687 C C . SER A 1 84 ? -5.502 13.973 10.063 1.00 91.50 84 SER A C 1
ATOM 689 O O . SER A 1 84 ? -5.521 14.209 11.275 1.00 91.50 84 SER A O 1
ATOM 691 N N . GLU A 1 85 ? -6.584 14.100 9.290 1.00 92.06 85 GLU A N 1
ATOM 692 C CA . GLU A 1 85 ? -7.906 14.515 9.776 1.00 92.06 85 GLU A CA 1
ATOM 693 C C . GLU A 1 85 ? -8.374 13.570 10.888 1.00 92.06 85 GLU A C 1
ATOM 695 O O . GLU A 1 85 ? -8.655 13.989 12.015 1.00 92.06 85 GLU A O 1
ATOM 700 N N . MET A 1 86 ? -8.328 12.260 10.627 1.00 90.94 86 MET A N 1
ATOM 701 C CA . MET A 1 86 ? -8.672 11.259 11.629 1.00 90.94 86 MET A CA 1
ATOM 702 C C . MET A 1 86 ? -7.752 11.350 12.855 1.00 90.94 86 MET A C 1
ATOM 704 O O . MET A 1 86 ? -8.236 11.341 13.987 1.00 90.94 86 MET A O 1
ATOM 708 N N . ALA A 1 87 ? -6.433 11.454 12.691 1.00 91.56 87 ALA A N 1
ATOM 709 C CA . ALA A 1 87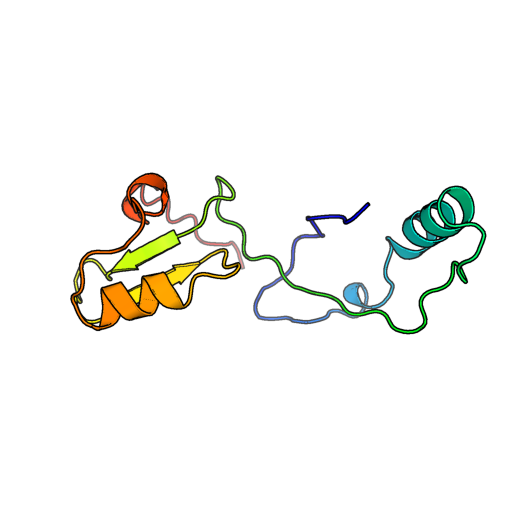 ? -5.495 11.492 13.817 1.00 91.56 87 ALA A CA 1
ATOM 710 C C . ALA A 1 87 ? -5.721 12.697 14.742 1.00 91.56 87 ALA A C 1
ATOM 712 O O . ALA A 1 87 ? -5.579 12.569 15.958 1.00 91.56 87 ALA A O 1
ATOM 713 N N . THR A 1 88 ? -6.130 13.834 14.180 1.00 92.81 88 THR A N 1
ATOM 714 C CA . THR A 1 88 ? -6.392 15.081 14.915 1.00 92.81 88 THR A CA 1
ATOM 715 C C . THR A 1 88 ? -7.827 15.199 15.441 1.00 92.81 88 THR A C 1
ATOM 717 O O . THR A 1 88 ? -8.154 16.170 16.120 1.00 92.81 88 THR A O 1
ATOM 720 N N . GLY A 1 89 ? -8.679 14.199 15.187 1.00 88.88 89 GLY A N 1
ATOM 721 C CA . GLY A 1 89 ? -10.073 14.184 15.637 1.00 88.88 89 GLY A CA 1
ATOM 722 C C . GLY A 1 89 ? -11.013 15.035 14.782 1.00 88.88 89 GLY A C 1
ATOM 723 O O . GLY A 1 89 ? -12.154 15.262 15.184 1.00 88.88 89 GLY A O 1
ATOM 724 N N . GLN A 1 90 ? -10.554 15.488 13.617 1.00 90.19 90 GLN A N 1
ATOM 725 C CA . GLN A 1 90 ? -11.401 16.133 12.624 1.00 90.19 90 GLN A CA 1
ATOM 726 C C . GLN A 1 90 ? -12.307 15.085 11.953 1.00 90.19 90 GLN A C 1
ATOM 728 O O . GLN A 1 90 ? -11.934 13.908 11.856 1.00 90.19 90 GLN A O 1
ATOM 733 N N . PRO A 1 91 ? -13.516 15.474 11.509 1.00 86.00 91 PRO A N 1
ATOM 734 C CA . PRO A 1 91 ? -14.330 14.598 10.681 1.00 86.00 91 PRO A CA 1
ATOM 735 C C . PRO A 1 91 ? -13.590 14.317 9.361 1.00 86.00 91 PRO A C 1
ATOM 737 O O . PRO A 1 91 ? -13.055 15.257 8.773 1.00 86.00 91 PRO A O 1
ATOM 740 N N . PRO A 1 92 ? -13.536 13.054 8.903 1.00 86.88 92 PRO A N 1
ATOM 741 C CA . PRO A 1 92 ? -12.908 12.721 7.632 1.00 86.88 92 PRO A CA 1
ATOM 742 C C . PRO A 1 92 ? -13.644 13.404 6.475 1.00 86.88 92 PRO A C 1
ATOM 744 O O . PRO A 1 92 ? -14.874 13.468 6.462 1.00 86.88 92 PRO A O 1
ATOM 747 N N . SER A 1 93 ? -12.875 13.899 5.510 1.00 83.81 93 SER A N 1
ATOM 748 C CA . SER A 1 93 ? -13.368 14.530 4.277 1.00 83.81 93 SER A CA 1
ATOM 749 C C . SER A 1 93 ? -14.126 13.570 3.350 1.00 83.81 93 SER A C 1
ATOM 751 O O . SER A 1 93 ? -14.977 14.013 2.583 1.00 83.81 93 SER A O 1
ATOM 753 N N . GLU A 1 94 ? -13.860 12.267 3.460 1.00 82.94 94 GLU A N 1
ATOM 754 C CA . GLU A 1 94 ? -14.436 11.202 2.635 1.00 82.94 94 GLU A CA 1
ATOM 755 C C . GLU A 1 94 ? -15.269 10.218 3.476 1.00 82.94 94 GLU A C 1
ATOM 757 O O . GLU A 1 94 ? -14.985 9.994 4.659 1.00 82.94 94 GLU A O 1
ATOM 762 N N . ASP A 1 95 ? -16.273 9.576 2.863 1.00 84.56 95 ASP A N 1
ATOM 763 C CA . ASP A 1 95 ? -17.007 8.474 3.502 1.00 84.56 95 ASP A CA 1
ATOM 764 C C . ASP A 1 95 ? -16.118 7.226 3.607 1.00 84.56 95 ASP A C 1
ATOM 766 O O . ASP A 1 95 ? -15.625 6.685 2.616 1.00 84.56 95 ASP A O 1
ATOM 770 N N . LEU A 1 96 ? -15.933 6.748 4.835 1.00 86.50 96 LEU A N 1
ATOM 771 C CA . LEU A 1 96 ? -15.068 5.620 5.160 1.00 86.50 96 LEU A CA 1
ATOM 772 C C . LEU A 1 96 ? -15.789 4.271 5.151 1.00 86.50 96 LEU A C 1
ATOM 774 O O . LEU A 1 96 ? -15.134 3.248 5.354 1.00 86.50 96 LEU A O 1
ATOM 778 N N . ALA A 1 97 ? -17.110 4.225 4.950 1.00 86.06 97 ALA A N 1
ATOM 779 C CA . ALA A 1 97 ? -17.892 3.000 5.129 1.00 86.06 97 ALA A CA 1
ATOM 780 C C . ALA A 1 97 ? -17.349 1.820 4.303 1.00 86.06 97 ALA A C 1
ATOM 782 O O . ALA A 1 97 ? -17.197 0.712 4.821 1.00 86.06 97 ALA A O 1
ATOM 783 N N . PHE A 1 98 ? -16.974 2.065 3.044 1.00 85.94 98 PHE A N 1
ATOM 784 C CA . PHE A 1 98 ? -16.401 1.041 2.165 1.00 85.94 98 PHE A CA 1
ATOM 785 C C . PHE A 1 98 ? -14.942 0.689 2.499 1.00 85.94 98 PHE A C 1
ATOM 787 O O . PHE A 1 98 ? -14.467 -0.376 2.110 1.00 85.94 98 PHE A O 1
ATOM 794 N N . MET A 1 99 ? -14.237 1.554 3.235 1.00 90.00 99 MET A N 1
ATOM 795 C CA . MET A 1 99 ? -12.860 1.338 3.686 1.00 90.00 99 MET A CA 1
ATOM 796 C C . MET A 1 99 ? -12.776 0.739 5.095 1.00 90.00 99 MET A C 1
ATOM 798 O O . MET A 1 99 ? -11.682 0.393 5.538 1.00 90.00 99 MET A O 1
ATOM 802 N N . SER A 1 100 ? -13.892 0.566 5.808 1.00 90.88 100 SER A N 1
ATOM 803 C CA . SER A 1 100 ? -13.855 0.000 7.159 1.00 90.88 100 SER A CA 1
ATOM 804 C C . SER A 1 100 ? -13.317 -1.428 7.144 1.00 90.88 100 SER A C 1
ATOM 806 O O . SER A 1 100 ? -13.675 -2.242 6.286 1.00 90.88 100 SER A O 1
ATOM 808 N N . ALA A 1 101 ? -12.490 -1.758 8.137 1.00 90.56 101 ALA A N 1
ATOM 809 C CA . ALA A 1 101 ? -12.027 -3.124 8.359 1.00 90.56 101 ALA A CA 1
ATOM 810 C C . ALA A 1 101 ? -13.188 -4.058 8.743 1.00 90.56 101 ALA A C 1
ATOM 812 O O . ALA A 1 101 ? -13.159 -5.249 8.434 1.00 90.56 101 ALA A O 1
ATOM 813 N N . GLY A 1 102 ? -14.238 -3.511 9.370 1.00 89.62 102 GLY A N 1
ATOM 814 C CA . GLY A 1 102 ? -15.423 -4.251 9.804 1.00 89.62 102 GLY A CA 1
ATOM 815 C C . GLY A 1 102 ? -16.250 -4.854 8.666 1.00 89.62 102 GLY A C 1
ATOM 816 O O . GLY A 1 102 ? -17.103 -5.702 8.927 1.00 89.62 102 GLY A O 1
ATOM 817 N N . ARG A 1 103 ? -15.988 -4.471 7.407 1.00 90.25 103 ARG A N 1
ATOM 818 C CA . ARG A 1 103 ? -16.643 -5.071 6.235 1.00 90.25 103 ARG A CA 1
ATOM 819 C C . ARG A 1 103 ? -16.247 -6.534 6.016 1.00 90.25 103 ARG A C 1
ATOM 821 O O . ARG A 1 103 ? -17.018 -7.298 5.438 1.00 90.25 103 ARG A O 1
ATOM 828 N N . PHE A 1 104 ? -15.072 -6.944 6.500 1.00 88.75 104 PHE A N 1
ATOM 829 C CA . PHE A 1 104 ? -14.630 -8.331 6.438 1.00 88.75 104 PHE A CA 1
ATOM 830 C C . PHE A 1 104 ? -15.064 -9.085 7.694 1.00 88.75 104 PHE A C 1
ATOM 832 O O . PHE A 1 104 ? -14.781 -8.690 8.827 1.00 88.75 104 PHE A O 1
ATOM 839 N N . LYS A 1 105 ? -15.731 -10.226 7.503 1.00 78.75 105 LYS A N 1
ATOM 840 C CA . LYS A 1 105 ? -15.966 -11.174 8.597 1.00 78.75 105 LYS A CA 1
ATOM 841 C C . LYS A 1 105 ? -14.618 -11.784 8.984 1.00 78.75 105 LYS A C 1
ATOM 843 O O . LYS A 1 105 ? -13.830 -12.106 8.101 1.00 78.75 105 LYS A O 1
ATOM 848 N N . HIS A 1 106 ? -14.354 -11.941 10.282 1.00 63.78 106 HIS A N 1
ATOM 849 C CA . HIS A 1 106 ? -13.112 -12.529 10.791 1.00 63.78 106 HIS A CA 1
ATOM 850 C C . HIS A 1 106 ? -12.992 -13.996 10.345 1.00 63.78 106 HIS A C 1
ATOM 852 O O . HIS A 1 106 ? -13.376 -14.912 11.064 1.00 63.78 106 HIS A O 1
ATOM 858 N N . GLY A 1 107 ? -12.477 -14.222 9.142 1.00 51.56 107 GLY A N 1
ATOM 859 C CA . GLY A 1 107 ? -11.971 -15.508 8.698 1.00 51.56 107 GLY A CA 1
ATOM 860 C C . GLY A 1 107 ? -10.479 -15.530 8.971 1.00 51.56 107 GLY A C 1
ATOM 861 O O . GLY A 1 107 ? -9.695 -15.249 8.070 1.00 51.56 107 GLY A O 1
ATOM 862 N N . VAL A 1 108 ? -10.080 -15.812 10.216 1.00 42.66 108 VAL A N 1
ATOM 863 C CA . VAL A 1 108 ? -8.678 -16.135 10.506 1.00 42.66 108 VAL A CA 1
ATOM 864 C C . VAL A 1 108 ? -8.401 -17.471 9.833 1.00 42.66 108 VAL A C 1
ATOM 866 O O . VAL A 1 108 ? -8.627 -18.533 10.405 1.00 42.66 108 VAL A O 1
ATOM 869 N N . THR A 1 109 ? -7.968 -17.419 8.582 1.00 45.19 109 THR A N 1
ATOM 870 C CA . THR A 1 109 ? -7.361 -18.573 7.936 1.00 45.19 109 THR A CA 1
ATOM 871 C C . THR A 1 109 ? -5.882 -18.424 8.222 1.00 45.19 109 THR A C 1
ATOM 873 O O . THR A 1 109 ? -5.239 -17.538 7.664 1.00 45.19 109 THR A O 1
ATOM 876 N N . SER A 1 110 ? -5.364 -19.205 9.173 1.00 34.84 110 SER A N 1
ATOM 877 C CA . SER A 1 110 ? -3.921 -19.298 9.389 1.00 34.84 110 SER A CA 1
ATOM 878 C C . SER A 1 110 ? -3.261 -19.567 8.044 1.00 34.84 110 SER A C 1
ATOM 880 O O . SER A 1 110 ? -3.560 -20.579 7.406 1.00 34.84 110 SER A O 1
ATOM 882 N N . ALA A 1 111 ? -2.390 -18.655 7.611 1.00 37.34 111 ALA A N 1
ATOM 883 C CA . ALA A 1 111 ? -1.455 -18.947 6.542 1.00 37.34 111 ALA A CA 1
ATOM 884 C C . ALA A 1 111 ? -0.709 -20.226 6.945 1.00 37.34 111 ALA A C 1
ATOM 886 O O . ALA A 1 111 ? -0.168 -20.311 8.052 1.00 37.34 111 ALA A O 1
ATOM 887 N N . LYS A 1 112 ? -0.778 -21.260 6.103 1.00 33.94 112 LYS A N 1
ATOM 888 C CA . LYS A 1 112 ? 0.077 -22.431 6.274 1.00 33.94 112 LYS A CA 1
ATOM 889 C C . LYS A 1 112 ? 1.504 -21.968 5.986 1.00 33.94 112 LYS A C 1
ATOM 891 O O . LYS A 1 112 ? 1.772 -21.555 4.861 1.00 33.94 112 LYS A O 1
ATOM 896 N N . LEU A 1 113 ? 2.333 -21.988 7.030 1.00 35.88 113 LEU A N 1
ATOM 897 C CA . LEU A 1 113 ? 3.793 -21.992 6.935 1.00 35.88 113 LEU A CA 1
ATOM 898 C C . LEU A 1 113 ? 4.263 -23.219 6.144 1.00 35.88 113 LEU A C 1
ATOM 900 O O . LEU A 1 113 ? 3.589 -24.274 6.262 1.00 35.88 113 LEU A O 1
#

pLDDT: mean 82.02, std 14.45, range [33.94, 96.94]

InterPro domains:
  IPR036188 FAD/NAD(P)-binding domain superfamily [G3DSA:3.50.50.60] (60-90)
  IPR045170 MTOX family [PTHR10961] (1-106)